Protein AF-C1DM08-F1 (afdb_monomer)

Radius of gyration: 17.7 Å; Cα contacts (8 Å, |Δi|>4): 176; chains: 1; bounding box: 44×42×45 Å

Structure (mmCIF, N/CA/C/O backbone):
data_AF-C1DM08-F1
#
_entry.id   AF-C1DM08-F1
#
loop_
_atom_site.group_PDB
_atom_site.id
_atom_site.type_symbol
_atom_site.label_atom_id
_atom_site.label_alt_id
_atom_site.label_comp_id
_atom_site.label_asym_id
_atom_site.label_entity_id
_atom_site.label_seq_id
_atom_site.pdbx_PDB_ins_code
_atom_site.Cartn_x
_atom_site.Cartn_y
_atom_site.Cartn_z
_atom_site.occupancy
_atom_site.B_iso_or_equiv
_atom_site.auth_seq_id
_atom_site.auth_comp_id
_atom_site.auth_asym_id
_atom_site.auth_atom_id
_atom_site.pdbx_PDB_model_num
ATOM 1 N N . MET A 1 1 ? 17.458 -22.987 17.745 1.00 38.12 1 MET A N 1
ATOM 2 C CA . MET A 1 1 ? 16.283 -22.560 16.958 1.00 38.12 1 MET A CA 1
ATOM 3 C C . MET A 1 1 ? 15.919 -21.163 17.412 1.00 38.12 1 MET A C 1
ATOM 5 O O . MET A 1 1 ? 15.593 -21.022 18.577 1.00 38.12 1 MET A O 1
ATOM 9 N N . LEU A 1 2 ? 16.108 -20.192 16.517 1.00 31.20 2 LEU A N 1
ATOM 10 C CA . LEU A 1 2 ? 15.674 -18.784 16.478 1.00 31.20 2 LEU A CA 1
ATOM 11 C C . LEU A 1 2 ? 16.829 -17.987 15.853 1.00 31.20 2 LEU A C 1
ATOM 13 O O . LEU A 1 2 ? 17.683 -17.451 16.547 1.00 31.20 2 LEU A O 1
ATOM 17 N N . ASP A 1 3 ? 16.873 -17.963 14.523 1.00 29.55 3 ASP A N 1
ATOM 18 C CA . ASP A 1 3 ? 17.571 -16.903 13.790 1.00 29.55 3 ASP A CA 1
ATOM 19 C C . ASP A 1 3 ? 16.473 -16.006 13.212 1.00 29.55 3 ASP A C 1
ATOM 21 O O . ASP A 1 3 ? 16.018 -16.179 12.080 1.00 29.55 3 ASP A O 1
ATOM 25 N N . GLN A 1 4 ? 15.968 -15.115 14.072 1.00 38.00 4 GLN A N 1
ATOM 26 C CA . GLN A 1 4 ? 15.123 -13.976 13.715 1.00 38.00 4 GLN A CA 1
ATOM 27 C C . GLN A 1 4 ? 15.996 -12.967 12.960 1.00 38.00 4 GLN A C 1
ATOM 29 O O . GLN A 1 4 ? 16.405 -11.918 13.458 1.00 38.00 4 GLN A O 1
ATOM 34 N N . ARG A 1 5 ? 16.335 -13.346 11.728 1.00 30.69 5 ARG A N 1
ATOM 35 C CA . ARG A 1 5 ? 16.983 -12.499 10.741 1.00 30.69 5 ARG A CA 1
ATOM 36 C C . ARG A 1 5 ? 15.931 -11.544 10.205 1.00 30.69 5 ARG A C 1
ATOM 38 O O . ARG A 1 5 ? 15.228 -11.858 9.246 1.00 30.69 5 ARG A O 1
ATOM 45 N N . TRP A 1 6 ? 15.866 -10.368 10.817 1.00 31.16 6 TRP A N 1
ATOM 46 C CA . TRP A 1 6 ? 15.319 -9.161 10.212 1.00 31.16 6 TRP A CA 1
ATOM 47 C C . TRP A 1 6 ? 15.761 -9.097 8.746 1.00 31.16 6 TRP A C 1
ATOM 49 O O . TRP A 1 6 ? 16.933 -8.851 8.438 1.00 31.16 6 TRP A O 1
ATOM 59 N N . ARG A 1 7 ? 14.839 -9.383 7.820 1.00 33.12 7 ARG A N 1
ATOM 60 C CA . ARG A 1 7 ? 15.058 -9.195 6.386 1.00 33.12 7 ARG A CA 1
ATOM 61 C C . ARG A 1 7 ? 14.917 -7.710 6.099 1.00 33.12 7 ARG A C 1
ATOM 63 O O . ARG A 1 7 ? 13.946 -7.265 5.505 1.00 33.12 7 ARG A O 1
ATOM 70 N N . VAL A 1 8 ? 15.931 -6.952 6.513 1.00 36.88 8 VAL A N 1
ATOM 71 C CA . VAL A 1 8 ? 16.258 -5.680 5.875 1.00 36.88 8 VAL A CA 1
ATOM 72 C C . VAL A 1 8 ? 16.249 -5.954 4.377 1.00 36.88 8 VAL A C 1
ATOM 74 O O . VAL A 1 8 ? 16.910 -6.900 3.927 1.00 36.88 8 VAL A O 1
ATOM 77 N N . ILE A 1 9 ? 15.447 -5.178 3.646 1.00 44.38 9 ILE A N 1
ATOM 78 C CA . ILE A 1 9 ? 15.376 -5.130 2.184 1.00 44.38 9 ILE A CA 1
ATOM 79 C C . ILE A 1 9 ? 16.767 -5.468 1.655 1.00 44.38 9 ILE A C 1
ATOM 81 O O . ILE A 1 9 ? 17.733 -4.762 1.952 1.00 44.38 9 ILE A O 1
ATOM 85 N N . ARG A 1 10 ? 16.912 -6.614 0.975 1.00 38.06 10 ARG A N 1
ATOM 86 C CA . ARG A 1 10 ? 18.216 -7.130 0.535 1.00 38.06 10 ARG A CA 1
ATOM 87 C C . ARG A 1 10 ? 18.701 -6.298 -0.655 1.00 38.06 10 ARG A C 1
ATOM 89 O O . ARG A 1 10 ? 18.769 -6.757 -1.792 1.00 38.06 10 ARG A O 1
ATOM 96 N N . ILE A 1 11 ? 19.053 -5.057 -0.361 1.00 41.34 11 ILE A N 1
ATOM 97 C CA . ILE A 1 11 ? 19.802 -4.126 -1.176 1.00 41.34 11 ILE A CA 1
ATOM 98 C C . ILE A 1 11 ? 21.190 -4.757 -1.326 1.00 41.34 11 ILE A C 1
ATOM 100 O O . ILE A 1 11 ? 22.023 -4.714 -0.423 1.00 41.34 11 ILE A O 1
ATOM 104 N N . SER A 1 12 ? 21.424 -5.471 -2.434 1.00 35.94 12 SER A N 1
ATOM 105 C CA . SER A 1 12 ? 22.748 -6.037 -2.723 1.00 35.94 12 SER A CA 1
ATOM 106 C C . SER A 1 12 ? 23.804 -4.929 -2.617 1.00 35.94 12 SER A C 1
ATOM 108 O O . SER A 1 12 ? 23.522 -3.798 -3.000 1.00 35.94 12 SER A O 1
ATOM 110 N N . LYS A 1 13 ? 25.029 -5.240 -2.177 1.00 41.50 13 LYS A N 1
ATOM 111 C CA . LYS A 1 13 ? 26.150 -4.284 -2.029 1.00 41.50 13 LYS A CA 1
ATOM 112 C C . LYS A 1 13 ? 26.477 -3.432 -3.281 1.00 41.50 13 LYS A C 1
ATOM 114 O O . LYS A 1 13 ? 27.300 -2.533 -3.189 1.00 41.50 13 LYS A O 1
ATOM 119 N N . GLY A 1 14 ? 25.839 -3.673 -4.432 1.00 42.44 14 GLY A N 1
ATOM 120 C CA . GLY A 1 14 ? 25.879 -2.802 -5.613 1.00 42.44 14 GLY A CA 1
ATOM 121 C C . GLY A 1 14 ? 24.843 -1.663 -5.655 1.00 42.44 14 GLY A C 1
ATOM 122 O O . GLY A 1 14 ? 24.880 -0.883 -6.600 1.00 42.44 14 GLY A O 1
ATOM 123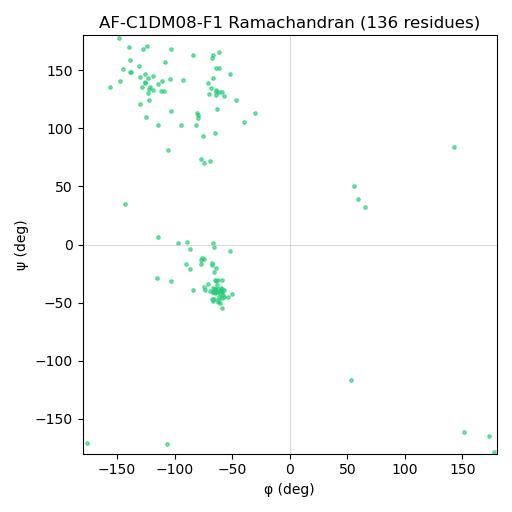 N N . LEU A 1 15 ? 23.921 -1.562 -4.691 1.00 45.81 15 LEU A N 1
ATOM 124 C CA . LEU A 1 15 ? 22.862 -0.540 -4.671 1.00 45.81 15 LEU A CA 1
ATOM 125 C C . LEU A 1 15 ? 23.246 0.761 -3.947 1.00 45.81 15 LEU A C 1
ATOM 127 O O . LEU A 1 15 ? 22.594 1.772 -4.170 1.00 45.81 15 LEU A O 1
ATOM 131 N N . LEU A 1 16 ? 24.305 0.768 -3.132 1.00 46.91 16 LEU A N 1
ATOM 132 C CA . LEU A 1 16 ? 24.767 1.970 -2.413 1.00 46.91 16 LEU A CA 1
ATOM 133 C C . LEU A 1 16 ? 25.316 3.074 -3.342 1.00 46.91 16 LEU A C 1
ATOM 135 O O . LEU A 1 16 ? 25.765 4.107 -2.867 1.00 46.91 16 LEU A O 1
ATOM 139 N N . ASN A 1 17 ? 25.298 2.859 -4.660 1.00 51.81 17 ASN A N 1
ATOM 140 C CA . ASN A 1 17 ? 25.759 3.820 -5.659 1.00 51.81 17 ASN A CA 1
ATOM 141 C C . ASN A 1 17 ? 24.880 3.789 -6.925 1.00 51.81 17 ASN A C 1
ATOM 143 O O . ASN A 1 17 ? 25.374 3.874 -8.055 1.00 51.81 17 ASN A O 1
ATOM 147 N N . MET A 1 18 ? 23.575 3.545 -6.762 1.00 60.84 18 MET A N 1
ATOM 148 C CA . MET A 1 18 ? 22.645 3.550 -7.886 1.00 60.84 18 MET A CA 1
ATOM 149 C C . MET A 1 18 ? 22.281 4.999 -8.220 1.00 60.84 18 MET A C 1
ATOM 151 O O . MET A 1 18 ? 21.671 5.693 -7.418 1.00 60.84 18 MET A O 1
ATOM 155 N N . LYS A 1 19 ? 22.704 5.469 -9.397 1.00 70.25 19 LYS A N 1
ATOM 156 C CA . LYS A 1 19 ? 22.359 6.803 -9.894 1.00 70.25 19 LYS A CA 1
ATOM 157 C C . LYS A 1 19 ? 20.842 6.881 -10.103 1.00 70.25 19 LYS A C 1
ATOM 159 O O . LYS A 1 19 ? 20.336 6.176 -10.978 1.00 70.25 19 LYS A O 1
ATOM 164 N N . THR A 1 20 ? 20.165 7.753 -9.360 1.00 79.94 20 THR A N 1
ATOM 165 C CA . THR A 1 20 ? 18.801 8.193 -9.680 1.00 79.94 20 THR A CA 1
ATOM 166 C C . THR A 1 20 ? 18.839 8.945 -11.005 1.00 79.94 20 THR A C 1
ATOM 168 O O . THR A 1 20 ? 19.726 9.774 -11.233 1.00 79.94 20 THR A O 1
ATOM 171 N N . LEU A 1 21 ? 17.942 8.593 -11.921 1.00 85.56 21 LEU A N 1
ATOM 172 C CA . LEU A 1 21 ? 17.898 9.168 -13.262 1.00 85.56 21 LEU A CA 1
ATOM 173 C C . LEU A 1 21 ? 16.749 10.165 -13.364 1.00 85.56 21 LEU A C 1
ATOM 175 O O . LEU A 1 21 ? 15.663 9.897 -12.863 1.00 85.56 21 LEU A O 1
ATOM 179 N N . SER A 1 22 ? 16.961 11.271 -14.081 1.00 87.19 22 SER A N 1
ATOM 180 C CA . SER A 1 22 ? 15.839 12.138 -14.459 1.00 87.19 22 SER A CA 1
ATOM 181 C C . SER A 1 22 ? 14.911 11.433 -15.463 1.00 87.19 22 SER A C 1
ATOM 183 O O . SER A 1 22 ? 15.364 10.520 -16.170 1.00 87.19 22 SER A O 1
ATOM 185 N N . PRO A 1 23 ? 13.648 11.871 -15.628 1.00 86.69 23 PRO A N 1
ATOM 186 C CA . PRO A 1 23 ? 12.718 11.264 -16.587 1.00 86.69 23 PRO A CA 1
ATOM 187 C C . PRO A 1 23 ? 13.285 11.189 -18.012 1.00 86.69 23 PRO A C 1
ATOM 189 O O . PRO A 1 23 ? 13.274 10.136 -18.656 1.00 86.69 23 PRO A O 1
ATOM 192 N N . ALA A 1 24 ? 13.901 12.278 -18.479 1.00 88.00 24 ALA A N 1
ATOM 193 C CA . ALA A 1 24 ? 14.562 12.322 -19.780 1.00 88.00 24 ALA A CA 1
ATOM 194 C C . ALA A 1 24 ? 15.745 11.341 -19.872 1.00 88.00 24 ALA A C 1
ATOM 196 O O . ALA A 1 24 ? 15.998 10.750 -20.925 1.00 88.00 24 ALA A O 1
ATOM 197 N N . GLU A 1 25 ? 16.486 11.131 -18.779 1.00 90.19 25 GLU A N 1
ATOM 198 C CA . GLU A 1 25 ? 17.531 10.115 -18.741 1.00 90.19 25 GLU A CA 1
ATOM 199 C C . GLU A 1 25 ? 16.957 8.699 -18.766 1.00 90.19 25 GLU A C 1
ATOM 201 O O . GLU A 1 25 ? 17.526 7.857 -19.462 1.00 90.19 25 GLU A O 1
ATOM 206 N N . MET A 1 26 ? 15.862 8.408 -18.065 1.00 89.75 26 MET A N 1
ATOM 207 C CA . MET A 1 26 ? 15.238 7.077 -18.044 1.00 89.75 26 MET A CA 1
ATOM 208 C C . MET A 1 26 ? 14.824 6.619 -19.451 1.00 89.75 26 MET A C 1
ATOM 210 O O . MET A 1 26 ? 15.081 5.469 -19.814 1.00 89.75 26 MET A O 1
ATOM 214 N N . LEU A 1 27 ? 14.322 7.536 -20.284 1.00 89.00 27 LEU A N 1
ATOM 215 C CA . LEU A 1 27 ? 13.842 7.254 -21.645 1.00 89.00 27 LEU A CA 1
ATOM 216 C C . LEU A 1 27 ? 14.948 7.013 -22.688 1.00 89.00 27 LEU A C 1
ATOM 218 O O . LEU A 1 27 ? 14.666 6.523 -23.783 1.00 89.00 27 LEU A O 1
ATOM 222 N N . LYS A 1 28 ? 16.219 7.319 -22.382 1.00 92.69 28 LYS A N 1
ATOM 223 C CA . LYS A 1 28 ? 17.316 7.133 -23.351 1.00 92.69 28 LYS A CA 1
ATOM 224 C C . LYS A 1 28 ? 17.424 5.660 -23.794 1.00 92.69 28 LYS A C 1
ATOM 226 O O . LYS A 1 28 ? 17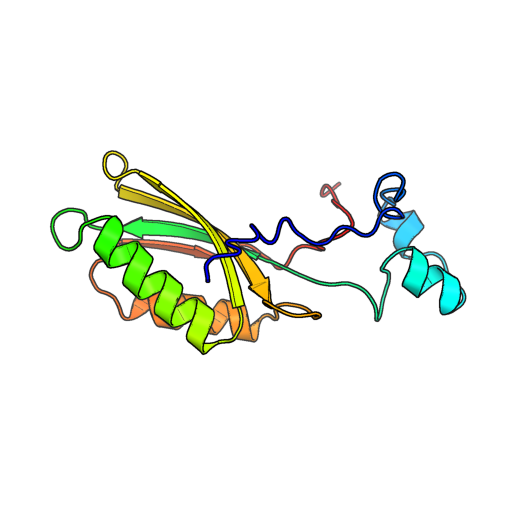.515 4.778 -22.927 1.00 92.69 28 LYS A O 1
ATOM 231 N N . PRO A 1 29 ? 17.513 5.372 -25.111 1.00 93.50 29 PRO A N 1
ATOM 232 C CA . PRO A 1 29 ? 17.682 4.012 -25.615 1.00 93.50 29 PRO A CA 1
ATOM 233 C C . PRO A 1 29 ? 18.935 3.347 -25.042 1.00 93.50 29 PRO A C 1
ATOM 235 O O . PRO A 1 29 ? 20.042 3.884 -25.102 1.00 93.50 29 PRO A O 1
ATOM 238 N N . ARG A 1 30 ? 18.774 2.150 -24.473 1.00 94.44 30 ARG A N 1
ATOM 239 C CA . ARG A 1 30 ? 19.861 1.391 -23.838 1.00 94.44 30 ARG A CA 1
ATOM 240 C C . ARG A 1 30 ? 19.777 -0.083 -24.187 1.00 94.44 30 ARG A C 1
ATOM 242 O O . ARG A 1 30 ? 18.691 -0.648 -24.293 1.00 94.44 30 ARG A O 1
ATOM 249 N N . LYS A 1 31 ? 20.940 -0.739 -24.262 1.00 96.38 31 LYS A N 1
ATOM 250 C CA . LYS A 1 31 ? 21.032 -2.205 -24.347 1.00 96.38 31 LYS A CA 1
ATOM 251 C C 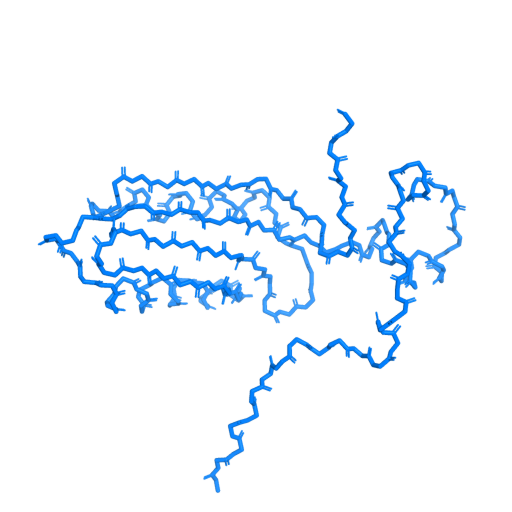. LYS A 1 31 ? 20.432 -2.855 -23.094 1.00 96.38 31 LYS A C 1
ATOM 253 O O . LYS A 1 31 ? 20.537 -2.309 -21.994 1.00 96.38 31 LYS A O 1
ATOM 258 N N . ARG A 1 32 ? 19.913 -4.078 -23.237 1.00 94.56 32 ARG A N 1
ATOM 259 C CA . ARG A 1 32 ? 19.258 -4.849 -22.161 1.00 94.56 32 ARG A CA 1
ATOM 260 C C . ARG A 1 32 ? 20.071 -4.927 -20.863 1.00 94.56 32 ARG A C 1
ATOM 262 O O . ARG A 1 32 ? 19.524 -4.725 -19.785 1.00 94.56 32 ARG A O 1
ATOM 269 N N . ARG A 1 33 ? 21.392 -5.156 -20.949 1.00 93.31 33 ARG A N 1
ATOM 270 C CA . ARG A 1 33 ? 22.279 -5.210 -19.767 1.00 93.31 33 ARG A CA 1
ATOM 271 C C . ARG A 1 33 ? 22.257 -3.908 -18.958 1.00 93.31 33 ARG A C 1
ATOM 273 O O . ARG A 1 33 ? 22.252 -3.969 -17.733 1.00 93.31 33 ARG A O 1
ATOM 280 N N . LEU A 1 34 ? 22.248 -2.753 -19.626 1.00 92.31 34 LEU A N 1
ATOM 281 C CA . LEU A 1 34 ? 22.192 -1.453 -18.954 1.00 92.31 34 LEU A CA 1
ATOM 282 C C . LEU A 1 34 ? 20.802 -1.165 -18.390 1.00 92.31 34 LEU A C 1
ATOM 284 O O . LEU A 1 34 ? 20.728 -0.678 -17.269 1.00 92.31 34 LEU A O 1
ATOM 288 N N . ARG A 1 35 ? 19.722 -1.526 -19.100 1.00 93.88 35 ARG A N 1
ATOM 289 C CA . ARG A 1 35 ? 18.355 -1.416 -18.556 1.00 93.88 35 ARG A CA 1
ATOM 290 C C . ARG A 1 35 ? 18.194 -2.218 -17.268 1.00 93.88 35 ARG A C 1
ATOM 292 O O . ARG A 1 35 ? 17.714 -1.681 -16.283 1.00 93.88 35 ARG A O 1
ATOM 299 N N . LYS A 1 36 ? 18.718 -3.449 -17.228 1.00 91.50 36 LYS A N 1
ATOM 300 C CA . LYS A 1 36 ? 18.745 -4.269 -16.007 1.00 91.50 36 LYS A CA 1
ATOM 301 C C . LYS A 1 36 ? 19.551 -3.625 -14.882 1.00 91.50 36 LYS A C 1
ATOM 303 O O . LYS A 1 36 ? 19.110 -3.625 -13.740 1.00 91.50 36 LYS A O 1
ATOM 308 N N . LYS A 1 37 ? 20.740 -3.096 -15.198 1.00 89.81 37 LYS A N 1
ATOM 309 C CA . LYS A 1 37 ? 21.617 -2.444 -14.212 1.00 89.81 37 LYS A CA 1
ATOM 310 C C . LYS A 1 37 ? 20.958 -1.205 -13.593 1.00 89.81 37 LYS A C 1
ATOM 312 O O . LYS A 1 37 ? 21.153 -0.966 -12.412 1.00 89.81 37 LYS A O 1
ATOM 317 N N . LEU A 1 38 ? 20.219 -0.440 -14.396 1.00 90.94 38 LEU A N 1
ATOM 318 C CA . LEU A 1 38 ? 19.578 0.820 -14.006 1.00 90.94 38 LEU A CA 1
ATOM 319 C C . LEU A 1 38 ? 18.098 0.665 -13.620 1.00 90.94 38 LEU A C 1
ATOM 321 O O . LEU A 1 38 ? 17.460 1.668 -13.331 1.00 90.94 38 LEU A O 1
ATOM 325 N N . ARG A 1 39 ? 17.555 -0.561 -13.645 1.00 92.12 39 ARG A N 1
ATOM 326 C CA . ARG A 1 39 ? 16.149 -0.868 -13.331 1.00 92.12 39 ARG A CA 1
ATOM 327 C C . ARG A 1 39 ? 15.138 -0.092 -14.182 1.00 92.12 39 ARG A C 1
ATOM 329 O O . ARG A 1 39 ? 14.216 0.522 -13.679 1.00 92.12 39 ARG A O 1
ATOM 336 N N . LEU A 1 40 ? 15.338 -0.127 -15.498 1.00 91.44 40 LEU A N 1
ATOM 337 C CA . LEU A 1 40 ? 14.494 0.561 -16.481 1.00 91.44 40 LEU A CA 1
ATOM 338 C C . LEU A 1 40 ? 13.641 -0.423 -17.283 1.00 91.44 40 LEU A C 1
ATOM 340 O O . LEU A 1 40 ? 14.057 -1.568 -17.486 1.00 91.44 40 LEU A O 1
ATOM 344 N N . SER A 1 41 ? 12.527 0.066 -17.837 1.00 88.62 41 SER A N 1
ATOM 345 C CA . SER A 1 41 ? 11.637 -0.681 -18.733 1.00 88.62 41 SER A CA 1
ATOM 346 C C . SER A 1 41 ? 11.194 -2.008 -18.106 1.00 88.62 41 SER A C 1
ATOM 348 O O . SER A 1 41 ? 10.584 -1.997 -17.045 1.00 88.62 41 SER A O 1
ATOM 350 N N . GLU A 1 42 ? 11.549 -3.158 -18.688 1.00 90.00 42 GLU A N 1
ATOM 351 C CA . GLU A 1 42 ? 11.124 -4.481 -18.212 1.00 90.00 42 GLU A CA 1
ATOM 352 C C . GLU A 1 42 ? 11.665 -4.879 -16.820 1.00 90.00 42 GLU A C 1
ATOM 354 O O . GLU A 1 42 ? 11.386 -5.973 -16.334 1.00 90.00 42 GLU A O 1
ATOM 359 N N . PHE A 1 43 ? 12.486 -4.027 -16.201 1.00 91.31 43 PHE A N 1
ATOM 360 C CA . PHE A 1 43 ? 13.069 -4.234 -14.874 1.00 91.31 43 PHE A CA 1
ATOM 361 C C . PHE A 1 43 ? 12.587 -3.223 -13.825 1.00 91.31 43 PHE A C 1
ATOM 363 O O . PHE A 1 43 ? 13.157 -3.209 -12.730 1.00 91.31 43 PHE A O 1
ATOM 370 N N . GLN A 1 44 ? 11.614 -2.374 -14.169 1.00 90.62 44 GLN A N 1
ATOM 371 C CA . GLN A 1 44 ? 10.951 -1.495 -13.208 1.00 90.62 44 GLN A CA 1
ATOM 372 C C . GLN A 1 44 ? 10.066 -2.324 -12.282 1.00 90.62 44 GLN A C 1
ATOM 374 O O . GLN A 1 44 ? 9.412 -3.272 -12.715 1.00 90.62 44 GLN A O 1
ATOM 379 N N . GLU A 1 45 ? 10.088 -1.959 -11.006 1.00 93.19 45 GLU A N 1
ATOM 380 C CA . GLU A 1 45 ? 9.261 -2.546 -9.957 1.00 93.19 45 GLU A CA 1
ATOM 381 C C . GLU A 1 45 ? 8.439 -1.398 -9.365 1.00 93.19 45 GLU A C 1
ATOM 383 O O . GLU A 1 45 ? 8.979 -0.305 -9.182 1.00 93.19 45 GLU A O 1
ATOM 388 N N . PHE A 1 46 ? 7.144 -1.620 -9.140 1.00 95.00 46 PHE A N 1
ATOM 389 C CA . PHE A 1 46 ? 6.225 -0.587 -8.660 1.00 95.00 46 PHE A CA 1
ATOM 390 C C . PHE A 1 46 ? 5.621 -0.952 -7.307 1.00 95.00 46 PHE A C 1
ATOM 392 O O . PHE A 1 46 ? 5.318 -2.119 -7.050 1.00 95.00 46 PHE A O 1
ATOM 399 N N . TYR A 1 47 ? 5.408 0.068 -6.482 1.00 96.38 47 TYR A N 1
ATOM 400 C CA . TYR A 1 47 ? 4.708 0.014 -5.201 1.00 96.38 47 TYR A CA 1
ATOM 401 C C . TYR A 1 47 ? 3.608 1.081 -5.175 1.00 96.38 47 TYR A C 1
ATOM 403 O O . TYR A 1 47 ? 3.582 1.969 -6.029 1.00 96.38 47 TYR A O 1
ATOM 411 N N . PHE A 1 48 ? 2.712 1.045 -4.194 1.00 97.50 48 PHE A N 1
ATOM 412 C CA . PHE A 1 48 ? 1.829 2.182 -3.923 1.00 97.50 48 PHE A CA 1
ATOM 413 C C . PHE A 1 48 ? 1.676 2.422 -2.426 1.00 97.50 48 PHE A C 1
ATOM 415 O O . PHE A 1 48 ? 1.941 1.545 -1.604 1.00 97.50 48 PHE A O 1
ATOM 422 N N . ARG A 1 49 ? 1.280 3.648 -2.075 1.00 97.44 49 ARG A N 1
ATOM 423 C CA . ARG A 1 49 ? 0.991 4.041 -0.694 1.00 97.44 49 ARG A CA 1
ATOM 424 C C . ARG A 1 49 ? -0.488 3.844 -0.396 1.00 97.44 49 ARG A C 1
ATOM 426 O O . ARG A 1 49 ? -1.325 4.170 -1.235 1.00 97.44 49 ARG A O 1
ATOM 433 N N . VAL A 1 50 ? -0.787 3.385 0.810 1.00 98.06 50 VAL A N 1
ATOM 434 C CA . VAL A 1 50 ? -2.134 3.356 1.376 1.00 98.06 50 VAL A CA 1
ATOM 435 C C . VAL A 1 50 ? -2.138 4.223 2.624 1.00 98.06 50 VAL A C 1
ATOM 437 O O . VAL A 1 50 ? -1.238 4.123 3.457 1.00 98.06 50 VAL A O 1
ATOM 440 N N . THR A 1 51 ? -3.145 5.080 2.737 1.00 97.69 51 THR A N 1
ATOM 441 C CA . THR A 1 51 ? -3.475 5.799 3.969 1.00 97.69 51 THR A CA 1
ATOM 442 C C . THR A 1 51 ? -4.908 5.455 4.323 1.00 97.69 51 THR A C 1
ATOM 444 O O . THR A 1 51 ? -5.770 5.507 3.451 1.00 97.69 51 THR A O 1
ATOM 447 N N . LEU A 1 52 ? -5.193 5.132 5.577 1.00 96.75 52 LEU A N 1
ATOM 448 C CA . LEU A 1 52 ? -6.556 4.876 6.024 1.00 96.75 52 LEU A CA 1
ATOM 449 C C . LEU A 1 52 ? -6.826 5.520 7.381 1.00 96.75 52 LEU A C 1
ATOM 451 O O . LEU A 1 52 ? -5.936 5.645 8.220 1.00 96.75 52 LEU A O 1
ATOM 455 N N . GLN A 1 53 ? -8.071 5.922 7.587 1.00 97.81 53 GLN A N 1
ATOM 456 C CA . GLN A 1 53 ? -8.623 6.355 8.863 1.00 97.81 53 GLN A CA 1
ATOM 457 C C . GLN A 1 53 ? -9.683 5.349 9.293 1.00 97.81 53 GLN A C 1
ATOM 459 O O . GLN A 1 53 ? -10.478 4.897 8.464 1.00 97.81 53 GLN A O 1
ATOM 464 N N . TYR A 1 54 ? -9.696 5.008 10.578 1.00 97.81 54 TYR A N 1
ATOM 465 C CA . TYR A 1 54 ? -10.582 3.989 11.124 1.00 97.81 54 TYR A CA 1
ATOM 466 C C . TYR A 1 54 ? -11.327 4.463 12.372 1.00 97.81 54 TYR A C 1
ATOM 468 O O . TYR A 1 54 ? -10.885 5.345 13.111 1.00 97.81 54 TYR A O 1
ATOM 476 N N . GLU A 1 55 ? -12.489 3.858 12.592 1.00 97.44 55 GLU A N 1
ATOM 477 C CA . GLU A 1 55 ? -13.356 4.130 13.726 1.00 97.44 55 GLU A CA 1
ATOM 478 C C . GLU A 1 55 ? -12.866 3.377 14.965 1.00 97.44 55 GLU A C 1
ATOM 480 O O . GLU A 1 55 ? -13.094 2.178 15.134 1.00 97.44 55 GLU A O 1
ATOM 485 N N . ARG A 1 56 ? -12.208 4.111 15.862 1.00 96.38 56 ARG A N 1
ATOM 486 C CA . ARG A 1 56 ? -11.583 3.572 17.080 1.00 96.38 56 ARG A CA 1
ATOM 487 C C . ARG A 1 56 ? -12.580 2.979 18.072 1.00 96.38 56 ARG A C 1
ATOM 489 O O . ARG A 1 56 ? -12.188 2.216 18.945 1.00 96.38 56 ARG A O 1
ATOM 496 N N . THR A 1 57 ? -13.858 3.348 17.977 1.00 96.62 57 THR A N 1
ATOM 497 C CA . THR A 1 57 ? -14.910 2.743 18.808 1.00 96.62 57 THR A CA 1
ATOM 498 C C . THR A 1 57 ? -15.333 1.353 18.324 1.00 96.62 57 THR A C 1
ATOM 500 O O . THR A 1 57 ? -15.952 0.620 19.092 1.00 96.62 57 THR A O 1
ATOM 503 N N . GLN A 1 58 ? -15.000 0.973 17.083 1.00 97.25 58 GLN A N 1
ATOM 504 C CA . GLN A 1 58 ? -15.347 -0.328 16.500 1.00 97.25 58 GLN A CA 1
ATOM 505 C C . GLN A 1 58 ? -14.175 -1.313 16.463 1.00 97.25 58 GLN A C 1
ATOM 507 O O . GLN A 1 58 ? -14.407 -2.518 16.543 1.00 97.25 58 GLN A O 1
ATOM 512 N N . ILE A 1 59 ? -12.941 -0.823 16.318 1.00 98.00 59 ILE A N 1
ATOM 513 C CA . ILE A 1 59 ? -11.739 -1.660 16.240 1.00 98.00 59 ILE A CA 1
ATOM 514 C C . ILE A 1 59 ? -10.540 -0.944 16.871 1.00 98.00 59 ILE A C 1
ATOM 516 O O . ILE A 1 59 ? -10.373 0.268 16.711 1.00 98.00 59 ILE A O 1
ATOM 520 N N . ASP A 1 60 ? -9.705 -1.688 17.593 1.00 97.50 60 ASP A N 1
ATOM 521 C CA . ASP A 1 60 ? -8.409 -1.205 18.067 1.00 97.50 60 ASP A CA 1
ATOM 522 C C . ASP A 1 60 ? -7.321 -1.362 16.989 1.00 97.50 60 ASP A C 1
ATOM 524 O O . ASP A 1 60 ? -7.488 -2.083 16.003 1.00 97.50 60 ASP A O 1
ATOM 528 N N . LEU A 1 61 ? -6.200 -0.660 17.165 1.00 96.88 61 LEU A N 1
ATOM 529 C CA . LEU A 1 61 ? -5.134 -0.641 16.165 1.00 96.88 61 LEU A CA 1
ATOM 530 C C . LEU A 1 61 ? -4.511 -2.024 15.935 1.00 96.88 61 LEU A C 1
ATOM 532 O O . LEU A 1 61 ? -4.231 -2.359 14.787 1.00 96.88 61 LEU A O 1
ATOM 536 N N . ASP A 1 62 ? -4.282 -2.799 16.994 1.00 97.38 62 ASP A N 1
ATOM 537 C CA . ASP A 1 62 ? -3.568 -4.073 16.892 1.00 97.38 62 ASP A CA 1
ATOM 538 C C . ASP A 1 62 ? -4.421 -5.078 16.109 1.00 97.38 62 ASP A C 1
ATOM 540 O O . ASP A 1 62 ? -3.956 -5.641 15.120 1.00 97.38 62 ASP A O 1
ATOM 544 N N . THR A 1 63 ? -5.712 -5.188 16.444 1.00 98.12 63 THR A N 1
ATOM 545 C CA . THR A 1 63 ? -6.659 -6.037 15.702 1.00 98.12 63 THR A CA 1
ATOM 546 C C . THR A 1 63 ? -6.793 -5.608 14.236 1.00 98.12 63 THR A C 1
ATOM 548 O O . THR A 1 63 ? -6.870 -6.452 13.340 1.00 98.12 63 THR A O 1
ATOM 551 N N . LEU A 1 64 ? -6.825 -4.299 13.958 1.00 97.81 64 LEU A N 1
ATOM 552 C CA . LEU A 1 64 ? -6.863 -3.791 12.584 1.00 97.81 64 LEU A CA 1
ATOM 553 C C . LEU A 1 64 ? -5.611 -4.200 11.807 1.00 97.81 64 LEU A C 1
ATOM 555 O O . LEU 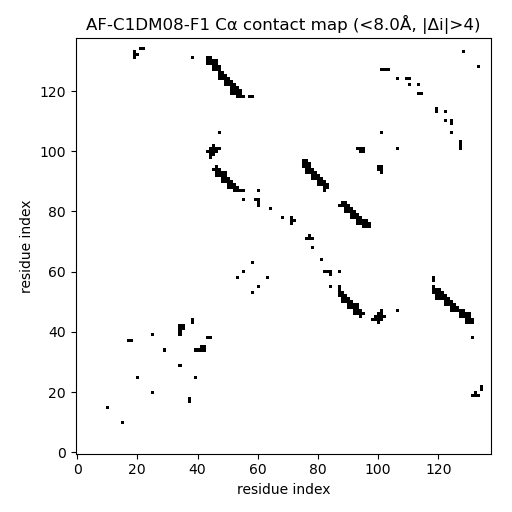A 1 64 ? -5.727 -4.659 10.669 1.00 97.81 64 LEU A O 1
ATOM 559 N N . LEU A 1 65 ? -4.429 -4.010 12.399 1.00 97.75 65 LEU A N 1
ATOM 560 C CA . LEU A 1 65 ? 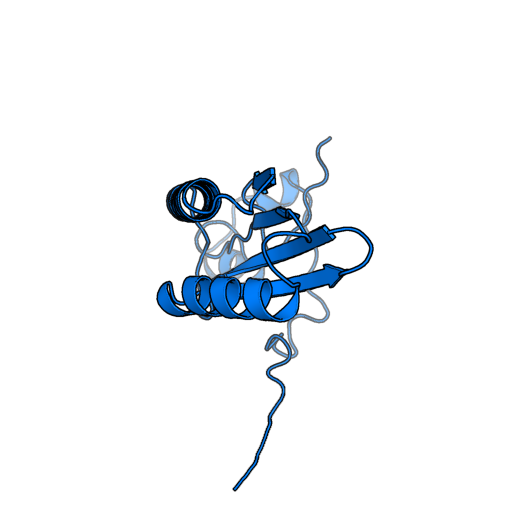-3.161 -4.344 11.760 1.00 97.75 65 LEU A CA 1
ATOM 561 C C . LEU A 1 65 ? -3.041 -5.849 11.520 1.00 97.75 65 LEU A C 1
ATOM 563 O O . LEU A 1 65 ? -2.596 -6.221 10.440 1.00 97.75 65 LEU A O 1
ATOM 567 N N . ASP A 1 66 ? -3.498 -6.699 12.437 1.00 98.25 66 ASP A N 1
ATOM 568 C CA . ASP A 1 66 ? -3.516 -8.152 12.232 1.00 98.25 66 ASP A CA 1
ATOM 569 C C . ASP A 1 66 ? -4.382 -8.536 11.018 1.00 98.25 66 ASP A C 1
ATOM 571 O O . ASP A 1 66 ? -3.900 -9.197 10.097 1.00 98.25 66 ASP A O 1
ATOM 575 N N . LEU A 1 67 ? -5.624 -8.034 10.939 1.00 98.19 67 LEU A N 1
ATOM 576 C CA . LEU A 1 67 ? -6.510 -8.277 9.787 1.00 98.19 67 LEU A CA 1
ATOM 577 C C . LEU A 1 67 ? -5.913 -7.763 8.472 1.00 98.19 67 LEU A C 1
ATOM 579 O O . LEU A 1 67 ? -6.053 -8.388 7.417 1.00 98.19 67 LEU A O 1
ATOM 583 N N . TRP A 1 68 ? -5.270 -6.598 8.530 1.00 98.00 68 TRP A N 1
ATOM 584 C CA . TRP A 1 68 ? -4.612 -5.991 7.384 1.00 98.00 68 TRP A CA 1
ATOM 585 C C . TRP A 1 68 ? -3.422 -6.826 6.906 1.00 98.00 68 TRP A C 1
ATOM 587 O O . TRP A 1 68 ? -3.301 -7.086 5.709 1.00 98.00 68 TRP A O 1
ATOM 597 N N . ILE A 1 69 ? -2.559 -7.270 7.820 1.00 97.94 69 ILE A N 1
ATOM 598 C CA . ILE A 1 69 ? -1.395 -8.095 7.491 1.00 97.94 69 ILE A CA 1
ATOM 599 C C . ILE A 1 69 ? -1.830 -9.457 6.945 1.00 97.94 69 ILE A C 1
ATOM 601 O O . ILE A 1 69 ? -1.289 -9.872 5.922 1.00 97.94 69 ILE A O 1
ATOM 605 N N . ASP A 1 70 ? -2.853 -10.093 7.518 1.00 98.50 70 ASP A N 1
ATOM 606 C CA . ASP A 1 70 ? -3.409 -11.350 6.999 1.00 98.50 70 ASP A CA 1
ATOM 607 C C . ASP A 1 70 ? -3.868 -11.212 5.539 1.00 98.50 70 ASP A C 1
ATOM 609 O O . ASP A 1 70 ? -3.563 -12.055 4.688 1.00 98.50 70 ASP A O 1
ATOM 613 N N . PHE A 1 71 ? -4.570 -10.120 5.217 1.00 98.38 71 PHE A N 1
ATOM 614 C CA . PHE A 1 71 ? -4.973 -9.812 3.847 1.00 98.38 71 PHE A CA 1
ATOM 615 C C . PHE A 1 71 ? -3.759 -9.613 2.929 1.00 98.38 71 PHE A C 1
ATOM 617 O O . PHE A 1 71 ? -3.668 -10.233 1.869 1.00 98.38 71 PHE A O 1
ATOM 624 N N . VAL A 1 72 ? -2.797 -8.790 3.345 1.00 97.88 72 VAL A N 1
ATOM 625 C CA . VAL A 1 72 ? -1.575 -8.500 2.580 1.00 97.88 72 VAL A CA 1
ATOM 626 C C . VAL A 1 72 ? -0.779 -9.779 2.290 1.00 97.88 72 VAL A C 1
ATOM 628 O O . VAL A 1 72 ? -0.371 -10.019 1.149 1.00 97.88 72 VAL A O 1
ATOM 631 N N . GLU A 1 73 ? -0.587 -10.638 3.288 1.00 97.06 73 GLU A N 1
ATOM 632 C CA . GLU A 1 73 ? 0.172 -11.879 3.141 1.00 97.06 73 GLU A CA 1
ATOM 633 C C . GLU A 1 73 ? -0.566 -12.923 2.293 1.00 97.06 73 GLU A C 1
ATOM 635 O O . GLU A 1 73 ? 0.072 -13.618 1.493 1.00 97.06 73 GLU A O 1
ATOM 640 N N . ALA A 1 74 ? -1.902 -12.988 2.364 1.00 98.12 74 ALA A N 1
ATOM 641 C CA . ALA A 1 74 ? -2.708 -13.860 1.506 1.00 98.12 74 ALA A CA 1
ATOM 642 C C . ALA A 1 74 ? -2.506 -13.563 0.007 1.00 98.12 74 ALA A C 1
ATOM 644 O O . ALA A 1 74 ? -2.553 -14.475 -0.826 1.00 98.12 74 ALA A O 1
ATOM 645 N N . HIS A 1 75 ? -2.206 -12.308 -0.337 1.00 97.75 75 HIS A N 1
ATOM 646 C CA . HIS A 1 75 ? -1.889 -11.877 -1.698 1.00 97.75 75 HIS A CA 1
ATOM 647 C C . HIS A 1 75 ? -0.393 -11.958 -2.058 1.00 97.75 75 HIS A C 1
ATOM 649 O O . HIS A 1 75 ? -0.016 -11.643 -3.189 1.00 97.75 75 HIS A O 1
ATOM 655 N N . LYS A 1 76 ? 0.466 -12.450 -1.150 1.00 97.31 76 LYS A N 1
ATOM 656 C CA . LYS A 1 76 ? 1.938 -12.469 -1.295 1.00 97.31 76 LYS A CA 1
ATOM 657 C C . LYS A 1 76 ? 2.523 -11.068 -1.478 1.00 97.31 76 LYS A C 1
ATOM 659 O O . LYS A 1 76 ? 3.435 -10.846 -2.288 1.00 97.31 76 LYS A O 1
ATOM 664 N N . TRP A 1 77 ? 1.958 -10.116 -0.749 1.00 97.88 77 TRP A N 1
ATOM 665 C CA . TRP A 1 77 ? 2.434 -8.747 -0.676 1.00 97.88 77 TRP A CA 1
ATOM 666 C C . TRP A 1 77 ? 3.175 -8.510 0.638 1.00 97.88 77 TRP A C 1
ATOM 668 O O . TRP A 1 77 ? 3.175 -9.324 1.558 1.00 97.88 77 TRP A O 1
ATOM 678 N N . SER A 1 78 ? 3.863 -7.384 0.716 1.00 96.75 78 SER A N 1
ATOM 679 C CA . SER A 1 78 ? 4.528 -6.908 1.916 1.00 96.75 78 SER A CA 1
ATOM 680 C C . SER A 1 78 ? 4.099 -5.482 2.191 1.00 96.75 78 SER A C 1
ATOM 682 O O . SER A 1 78 ? 4.061 -4.642 1.291 1.00 96.75 78 SER A O 1
ATOM 684 N N . PHE A 1 79 ? 3.797 -5.225 3.458 1.00 97.25 79 PHE A N 1
ATOM 685 C CA . PHE A 1 79 ? 3.428 -3.917 3.962 1.00 97.25 79 PHE A CA 1
ATOM 686 C C . PHE A 1 79 ? 4.552 -3.362 4.835 1.00 97.25 79 PHE A C 1
ATOM 688 O O . PHE A 1 79 ? 5.078 -4.052 5.707 1.00 97.25 79 PHE A O 1
ATOM 695 N N . ALA A 1 80 ? 4.918 -2.108 4.595 1.00 95.88 80 ALA A N 1
ATOM 696 C CA . ALA A 1 80 ? 5.827 -1.354 5.445 1.00 95.88 80 ALA A CA 1
ATOM 697 C C . ALA A 1 80 ? 5.133 -0.061 5.865 1.00 95.88 80 ALA A C 1
ATOM 699 O O . ALA A 1 80 ? 4.919 0.831 5.044 1.00 95.88 80 ALA A O 1
ATOM 700 N N . GLY A 1 81 ? 4.766 0.028 7.137 1.00 95.56 81 GLY A N 1
ATOM 701 C CA . GLY A 1 81 ? 3.990 1.138 7.664 1.00 95.56 81 GLY A CA 1
ATOM 702 C C . GLY A 1 81 ? 3.569 0.898 9.102 1.00 95.56 81 GLY A C 1
ATOM 703 O O . GLY A 1 81 ? 4.099 0.014 9.776 1.00 95.56 81 GLY A O 1
ATOM 704 N N . GLY A 1 82 ? 2.611 1.689 9.558 1.00 93.81 82 GLY A N 1
ATOM 705 C CA . GLY A 1 82 ? 2.059 1.586 10.897 1.00 93.81 82 GLY A CA 1
ATOM 706 C C . GLY A 1 82 ? 0.916 2.564 11.099 1.00 93.81 82 GLY A C 1
ATOM 707 O O . GLY A 1 82 ? 0.444 3.201 10.160 1.00 93.81 82 GLY A O 1
ATOM 708 N N . GLY A 1 83 ? 0.468 2.682 12.340 1.00 94.50 83 GLY A N 1
ATOM 709 C CA . GLY A 1 83 ? -0.581 3.617 12.705 1.00 94.50 83 GLY A CA 1
ATOM 710 C C . GLY A 1 83 ? -0.418 4.133 14.121 1.00 94.50 83 GLY A C 1
ATOM 711 O O . GLY A 1 83 ? 0.493 3.733 14.846 1.00 94.50 83 GLY A O 1
ATOM 712 N N . SER A 1 84 ? -1.313 5.038 14.504 1.00 93.50 84 SER A N 1
ATOM 713 C CA . SER A 1 84 ? -1.419 5.530 15.876 1.00 93.50 84 SER A CA 1
ATOM 714 C C . SER A 1 84 ? -2.835 5.302 16.413 1.00 93.50 84 SER A C 1
ATOM 716 O O . SER A 1 84 ? -3.806 5.700 15.755 1.00 93.50 84 SER A O 1
ATOM 718 N N . PRO A 1 85 ? -2.984 4.709 17.616 1.00 93.06 85 PRO A N 1
ATOM 719 C CA . PRO A 1 85 ? -4.287 4.583 18.268 1.00 93.06 85 PRO A CA 1
ATOM 720 C C . PRO A 1 85 ? -4.921 5.947 18.581 1.00 93.06 85 PRO A C 1
ATOM 722 O O . PRO A 1 85 ? -6.140 6.102 18.567 1.00 93.06 85 PRO A O 1
ATOM 725 N N . GLU A 1 86 ? -4.103 6.972 18.841 1.00 93.56 86 GLU A N 1
ATOM 726 C CA . GLU A 1 86 ? -4.584 8.307 19.210 1.00 93.56 86 GLU A CA 1
ATOM 727 C C . GLU A 1 86 ? -5.168 9.071 18.021 1.00 93.56 86 GLU A C 1
ATOM 729 O O . GLU A 1 86 ? -6.157 9.790 18.176 1.00 93.56 86 GLU A O 1
ATOM 734 N N . SER A 1 87 ? -4.582 8.912 16.833 1.00 94.50 87 SER A N 1
ATOM 735 C CA . SER A 1 87 ? -5.073 9.572 15.621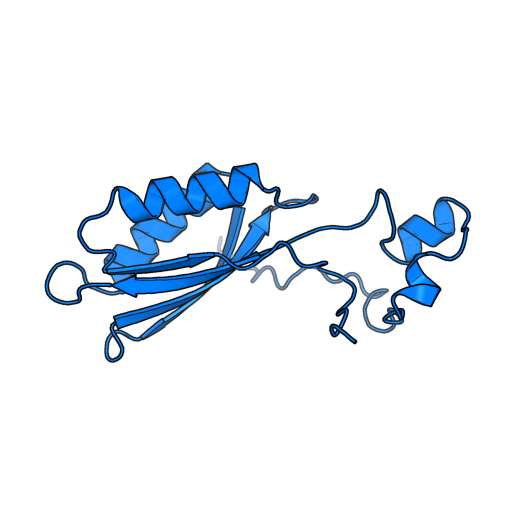 1.00 94.50 87 SER A CA 1
ATOM 736 C C . SER A 1 87 ? -6.160 8.773 14.904 1.00 94.50 87 SER A C 1
ATOM 738 O O . SER A 1 87 ? -6.920 9.361 14.138 1.00 94.50 87 SER A O 1
ATOM 740 N N . GLY A 1 88 ? -6.248 7.457 15.136 1.00 96.31 88 GLY A N 1
ATOM 741 C CA . GLY A 1 88 ? -7.153 6.588 14.380 1.00 96.31 88 GLY A CA 1
ATOM 742 C C . GLY A 1 88 ? -6.764 6.499 12.904 1.00 96.31 88 GLY A C 1
ATOM 743 O O . GLY A 1 88 ? -7.631 6.413 12.038 1.00 96.31 88 GLY A O 1
ATOM 744 N N . ALA A 1 89 ? -5.466 6.588 12.604 1.00 96.31 89 ALA A N 1
ATOM 745 C CA . ALA A 1 89 ? -4.950 6.553 11.244 1.00 96.31 89 ALA A CA 1
ATOM 746 C C . ALA A 1 89 ? -3.808 5.547 11.105 1.00 96.31 89 ALA A C 1
ATOM 748 O O . ALA A 1 89 ? -2.982 5.412 12.012 1.00 96.31 89 ALA A O 1
ATOM 749 N N . CYS A 1 90 ? -3.757 4.895 9.944 1.00 96.50 90 CYS A N 1
ATOM 750 C CA . CYS A 1 90 ? -2.644 4.060 9.511 1.00 96.50 90 CYS A CA 1
ATOM 751 C C . CYS A 1 90 ? -2.155 4.517 8.140 1.00 96.50 90 CYS A C 1
ATOM 753 O O . CYS A 1 90 ? -2.943 4.935 7.288 1.00 96.50 90 CYS A O 1
ATOM 755 N N . ASP A 1 91 ? -0.858 4.396 7.907 1.00 96.94 91 ASP A N 1
ATOM 756 C CA . ASP A 1 91 ? -0.259 4.651 6.612 1.00 96.94 91 ASP A CA 1
ATOM 757 C C . ASP A 1 91 ? 0.912 3.710 6.343 1.00 96.94 91 ASP A C 1
ATOM 759 O O . ASP A 1 91 ? 1.593 3.232 7.252 1.00 96.94 91 ASP A O 1
ATOM 763 N N . GLY A 1 92 ? 1.139 3.422 5.068 1.00 96.62 92 GLY A N 1
ATOM 764 C CA . GLY A 1 92 ? 2.263 2.597 4.668 1.00 96.62 92 GLY A CA 1
ATOM 765 C C . GLY A 1 92 ? 2.325 2.328 3.180 1.00 96.62 92 GLY A C 1
ATOM 766 O O . GLY A 1 92 ? 1.521 2.820 2.388 1.00 96.62 92 GLY A O 1
ATOM 767 N N . LEU A 1 93 ? 3.327 1.550 2.802 1.00 97.50 93 LEU A N 1
ATOM 768 C CA . LEU A 1 93 ? 3.621 1.171 1.429 1.00 97.50 93 LEU A CA 1
ATOM 769 C C . LEU A 1 93 ? 3.334 -0.313 1.224 1.00 97.50 93 LEU A C 1
ATOM 771 O O . LEU A 1 93 ? 3.669 -1.127 2.084 1.00 97.50 93 LEU A O 1
ATOM 775 N N . LEU A 1 94 ? 2.770 -0.648 0.066 1.00 97.62 94 LEU A N 1
ATOM 776 C CA . LEU A 1 94 ? 2.573 -2.019 -0.393 1.00 97.62 94 LEU A CA 1
ATOM 777 C C . LEU A 1 94 ? 3.454 -2.323 -1.599 1.00 97.62 94 LEU A C 1
ATOM 779 O O . LEU A 1 94 ? 3.465 -1.574 -2.580 1.00 97.62 94 LEU A O 1
ATOM 783 N N . CYS A 1 95 ? 4.140 -3.457 -1.541 1.00 95.81 95 CYS A N 1
ATOM 784 C CA . CYS A 1 95 ? 4.873 -4.051 -2.655 1.00 95.81 95 CYS A CA 1
ATOM 785 C C . CYS A 1 95 ? 4.685 -5.575 -2.670 1.00 95.81 95 CYS A C 1
ATOM 787 O O . CYS A 1 95 ? 4.160 -6.148 -1.719 1.00 95.81 95 CYS A O 1
ATOM 789 N N . LEU A 1 96 ? 5.119 -6.255 -3.733 1.00 94.44 96 LEU A N 1
ATOM 790 C CA . LEU A 1 96 ? 5.173 -7.719 -3.724 1.00 94.44 96 LEU A CA 1
ATOM 791 C C . LEU A 1 96 ? 6.230 -8.201 -2.716 1.00 94.44 96 LEU A C 1
ATOM 793 O O . LEU A 1 96 ? 7.296 -7.594 -2.603 1.00 94.44 96 LEU A O 1
ATOM 797 N N . SER A 1 97 ? 5.972 -9.315 -2.020 1.00 91.94 97 SER A N 1
ATOM 798 C CA . SER A 1 97 ? 6.964 -9.899 -1.097 1.00 91.94 97 SER A CA 1
ATOM 799 C C . SER A 1 97 ? 8.211 -10.408 -1.826 1.00 91.94 97 SER A C 1
ATOM 801 O O . SER A 1 97 ? 9.317 -10.412 -1.281 1.00 91.94 97 SER A O 1
ATOM 803 N N . ASP A 1 98 ? 8.019 -10.853 -3.067 1.00 91.12 98 ASP A N 1
ATOM 804 C CA . ASP A 1 98 ? 9.063 -11.290 -3.987 1.00 91.12 98 ASP A CA 1
ATOM 805 C C . ASP A 1 98 ? 9.287 -10.247 -5.098 1.00 91.12 98 ASP A C 1
ATOM 807 O O . ASP A 1 98 ? 8.775 -9.132 -5.067 1.00 91.12 98 ASP A O 1
ATOM 811 N N . ARG A 1 99 ? 10.089 -10.589 -6.113 1.00 85.06 99 ARG A N 1
ATOM 812 C CA . ARG A 1 99 ? 10.330 -9.683 -7.245 1.00 85.06 99 ARG A CA 1
ATOM 813 C C . ARG A 1 99 ? 9.081 -9.498 -8.098 1.00 85.06 99 ARG A C 1
ATOM 815 O O . ARG A 1 99 ? 8.504 -10.479 -8.559 1.00 85.06 99 ARG A O 1
ATOM 822 N N . GLY A 1 100 ? 8.802 -8.247 -8.441 1.00 90.56 100 GLY A N 1
ATOM 823 C CA . GLY A 1 100 ? 7.818 -7.860 -9.444 1.00 90.56 100 GLY A CA 1
ATOM 824 C C . GLY A 1 100 ? 7.243 -6.484 -9.136 1.00 90.56 100 GLY A C 1
ATOM 825 O O . GLY A 1 100 ? 7.835 -5.715 -8.383 1.00 90.56 100 GLY A O 1
ATOM 826 N N . SER A 1 101 ? 6.096 -6.184 -9.732 1.00 94.56 101 SER A N 1
ATOM 827 C CA . SER A 1 101 ? 5.448 -4.879 -9.631 1.00 94.56 101 SER A CA 1
ATOM 828 C C . SER A 1 101 ? 4.023 -5.042 -9.151 1.00 94.56 101 SER A C 1
ATOM 830 O O . SER A 1 101 ? 3.320 -5.919 -9.651 1.00 94.56 101 SER A O 1
ATOM 832 N N . MET A 1 102 ? 3.595 -4.152 -8.258 1.00 97.12 102 MET A N 1
ATOM 833 C CA . MET A 1 102 ? 2.173 -3.930 -8.021 1.00 97.12 102 MET A CA 1
ATOM 834 C C . MET A 1 102 ? 1.520 -3.381 -9.294 1.00 97.12 102 MET A C 1
ATOM 836 O O . MET A 1 102 ? 2.157 -2.706 -10.111 1.00 97.12 102 MET A O 1
ATOM 840 N N . THR A 1 103 ? 0.238 -3.667 -9.449 1.00 97.50 103 THR A N 1
ATOM 841 C CA . THR A 1 103 ? -0.582 -3.319 -10.606 1.00 97.50 103 THR A CA 1
ATOM 842 C C . THR A 1 103 ? -1.805 -2.507 -10.188 1.00 97.50 103 THR A C 1
ATOM 844 O O . THR A 1 103 ? -2.124 -2.372 -9.007 1.00 97.50 103 THR A O 1
ATOM 847 N N . GLU A 1 104 ? -2.523 -1.965 -11.171 1.00 97.88 104 GLU A N 1
ATOM 848 C CA . GLU A 1 104 ? -3.797 -1.282 -10.922 1.00 97.88 104 GLU A CA 1
ATOM 849 C C . GLU A 1 104 ? -4.873 -2.227 -10.367 1.00 97.88 104 GLU A C 1
ATOM 851 O O . GLU A 1 104 ? -5.686 -1.810 -9.547 1.00 97.88 104 GLU A O 1
ATOM 856 N N . ALA A 1 105 ? -4.839 -3.511 -10.742 1.00 98.12 105 ALA A N 1
ATOM 857 C CA . ALA A 1 105 ? -5.734 -4.516 -10.174 1.00 98.12 105 ALA A CA 1
ATOM 858 C C . ALA A 1 105 ? -5.465 -4.732 -8.676 1.00 98.12 105 ALA A C 1
ATOM 860 O O . ALA A 1 105 ? -6.402 -4.854 -7.895 1.00 98.12 105 ALA A O 1
ATOM 861 N N . ASP A 1 106 ? -4.196 -4.704 -8.258 1.00 98.25 106 ASP A N 1
ATOM 862 C CA . ASP A 1 106 ? -3.833 -4.835 -6.843 1.00 98.25 106 ASP A CA 1
ATOM 863 C C . ASP A 1 106 ? -4.324 -3.635 -6.022 1.00 98.25 106 ASP A C 1
ATOM 865 O O . ASP A 1 106 ? -4.799 -3.796 -4.900 1.00 98.25 106 ASP A O 1
ATOM 869 N N . ARG A 1 107 ? -4.268 -2.424 -6.597 1.00 98.38 107 ARG A N 1
ATOM 870 C CA . ARG A 1 107 ? -4.852 -1.225 -5.975 1.00 98.38 107 ARG A CA 1
ATOM 871 C C . ARG A 1 107 ? -6.354 -1.381 -5.780 1.00 98.38 107 ARG A C 1
ATOM 873 O O . ARG A 1 107 ? -6.858 -1.005 -4.727 1.00 98.38 107 ARG A O 1
A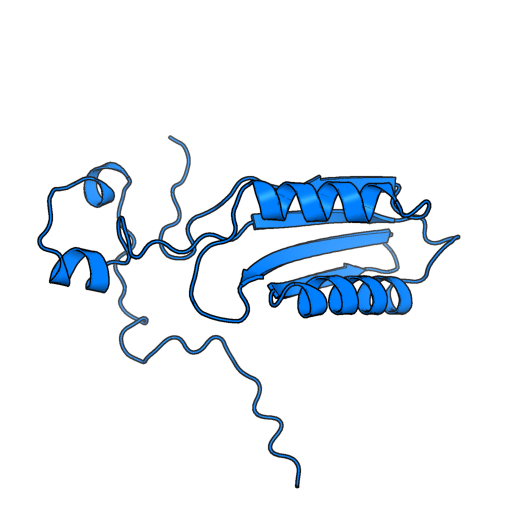TOM 880 N N . GLU A 1 108 ? -7.053 -1.927 -6.771 1.00 98.38 108 GLU A N 1
ATOM 881 C CA . GLU A 1 108 ? -8.498 -2.136 -6.686 1.00 98.38 108 GLU A CA 1
ATOM 882 C C . GLU A 1 108 ? -8.874 -3.172 -5.626 1.00 98.38 108 GLU A C 1
ATOM 884 O O . GLU A 1 108 ? -9.762 -2.917 -4.821 1.00 98.38 108 GLU A O 1
ATOM 889 N N . LEU A 1 109 ? -8.125 -4.274 -5.522 1.00 98.50 109 LEU A N 1
ATOM 890 C CA . LEU A 1 109 ? -8.325 -5.269 -4.464 1.00 98.50 109 LEU A CA 1
ATOM 891 C C . LEU A 1 109 ? -8.219 -4.659 -3.060 1.00 98.50 109 LEU A C 1
ATOM 893 O O . LEU A 1 109 ? -8.990 -5.020 -2.172 1.00 98.50 109 LEU A O 1
ATOM 897 N N . VAL A 1 110 ? -7.286 -3.723 -2.853 1.00 98.38 110 VAL A N 1
ATOM 898 C CA . VAL A 1 110 ? -7.184 -2.997 -1.580 1.00 98.38 110 VAL A CA 1
ATOM 899 C C . VAL A 1 110 ? -8.401 -2.094 -1.351 1.00 98.38 110 VAL A C 1
ATOM 901 O O . VAL A 1 110 ? -8.897 -2.061 -0.225 1.00 98.38 110 VAL A O 1
ATOM 904 N N . ARG A 1 111 ? -8.906 -1.389 -2.382 1.00 98.12 111 ARG A N 1
ATOM 905 C CA . ARG A 1 111 ? -10.134 -0.567 -2.259 1.00 98.12 111 ARG A CA 1
ATOM 906 C C . ARG A 1 111 ? -11.305 -1.428 -1.828 1.00 98.12 111 ARG A C 1
ATOM 908 O O . ARG A 1 111 ? -11.904 -1.176 -0.790 1.00 98.12 111 ARG A O 1
ATOM 915 N N . GLU A 1 112 ? -11.559 -2.492 -2.583 1.00 98.25 112 GLU A N 1
ATOM 916 C CA . GLU A 1 112 ? -12.660 -3.413 -2.326 1.00 98.25 112 GLU A CA 1
ATOM 917 C C . GLU A 1 112 ? -12.558 -4.060 -0.943 1.00 98.25 112 GLU A C 1
ATOM 919 O O . GLU A 1 112 ? -13.573 -4.295 -0.290 1.00 98.25 112 GLU A O 1
ATOM 924 N N . TRP A 1 113 ? -11.347 -4.381 -0.480 1.00 98.31 113 TRP A N 1
ATOM 925 C CA . TRP A 1 113 ? -11.164 -4.942 0.852 1.00 98.31 113 TRP A CA 1
ATOM 926 C C . TRP A 1 113 ? -11.514 -3.929 1.943 1.00 98.31 113 TRP A C 1
ATOM 928 O O . TRP A 1 113 ? -12.311 -4.262 2.818 1.00 98.31 113 TRP A O 1
ATOM 938 N N . LEU A 1 114 ? -10.995 -2.700 1.859 1.00 97.75 114 LEU A N 1
ATOM 939 C CA . LEU A 1 114 ? -11.260 -1.645 2.842 1.00 97.75 114 LEU A CA 1
ATOM 940 C C . LEU A 1 114 ? -12.743 -1.241 2.870 1.00 97.75 114 LEU A C 1
ATOM 942 O O . LEU A 1 114 ? -13.307 -1.105 3.953 1.00 97.75 114 LEU A O 1
ATOM 946 N N . ASP A 1 115 ? -13.398 -1.151 1.710 1.00 97.12 115 ASP A N 1
ATOM 947 C CA . ASP A 1 115 ? -14.817 -0.781 1.596 1.00 97.12 115 ASP A CA 1
ATOM 948 C C . ASP A 1 115 ? -15.770 -1.818 2.220 1.00 97.12 115 ASP A C 1
ATOM 950 O O . ASP A 1 115 ? -16.889 -1.490 2.619 1.00 97.12 115 ASP A O 1
ATOM 954 N N . ARG A 1 116 ? -15.345 -3.084 2.343 1.00 97.44 116 ARG A N 1
ATOM 955 C CA . ARG A 1 116 ? -16.135 -4.134 3.016 1.00 97.44 116 ARG A CA 1
ATOM 956 C C . ARG A 1 116 ? -16.104 -4.033 4.538 1.00 97.44 116 ARG A C 1
ATOM 958 O O . ARG A 1 116 ? -16.883 -4.721 5.201 1.00 97.44 116 ARG A O 1
ATOM 965 N N . HIS A 1 117 ? -15.221 -3.213 5.100 1.00 96.81 117 HIS A N 1
ATOM 966 C CA . HIS A 1 117 ? -15.049 -3.097 6.537 1.00 96.81 117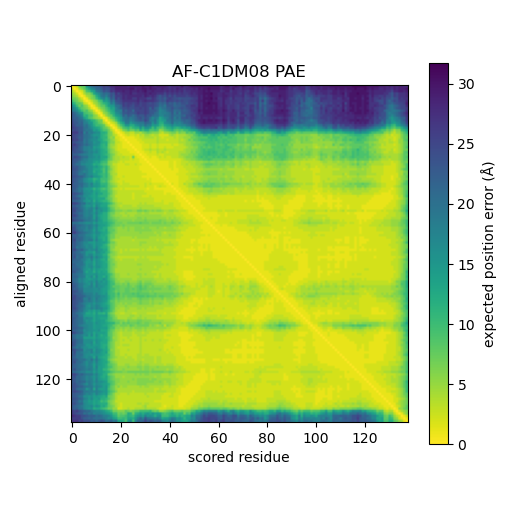 HIS A CA 1
ATOM 967 C C . HIS A 1 117 ? -15.718 -1.824 7.081 1.00 96.81 117 HIS A C 1
ATOM 969 O O . HIS A 1 117 ? -15.254 -0.722 6.802 1.00 96.81 117 HIS A O 1
ATOM 975 N N . PRO A 1 118 ? -16.765 -1.938 7.924 1.00 96.44 118 PRO A N 1
ATOM 976 C CA . PRO A 1 118 ? -17.526 -0.778 8.406 1.00 96.44 118 PRO A CA 1
ATOM 977 C C . PRO A 1 118 ? -16.728 0.143 9.340 1.00 96.44 118 PRO A C 1
ATOM 979 O O . PRO A 1 118 ? -17.108 1.294 9.542 1.00 96.44 118 PRO A O 1
ATOM 982 N N . TRP A 1 119 ? -15.622 -0.351 9.901 1.00 97.19 119 TRP A N 1
ATOM 983 C CA . TRP A 1 119 ? -14.698 0.446 10.700 1.00 97.19 119 TRP A CA 1
ATOM 984 C C . TRP A 1 119 ? -13.785 1.332 9.843 1.00 97.19 119 TRP A C 1
ATOM 986 O O . TRP A 1 119 ? -13.137 2.220 10.393 1.00 97.19 119 TRP A O 1
ATOM 996 N N . CYS A 1 120 ? -13.698 1.126 8.524 1.00 97.69 120 CYS A N 1
ATOM 997 C CA . CYS A 1 120 ? -12.917 1.987 7.643 1.00 97.69 120 CYS A CA 1
ATOM 998 C C . CYS A 1 120 ? -13.715 3.258 7.329 1.00 97.69 120 CYS A C 1
ATOM 1000 O O . CYS A 1 120 ? -14.731 3.221 6.642 1.00 97.69 120 CYS A O 1
ATOM 1002 N N . LEU A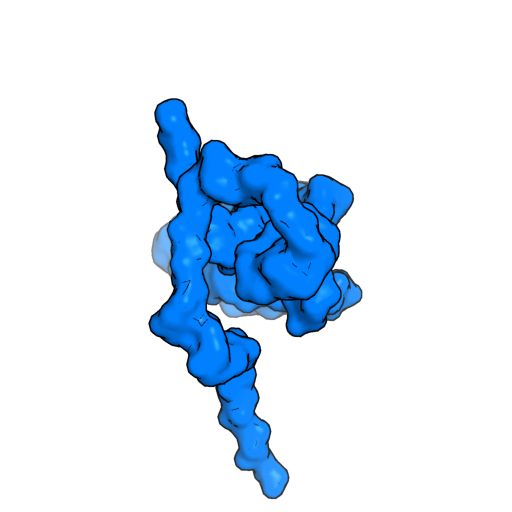 1 121 ? -13.258 4.401 7.843 1.00 97.38 121 LEU A N 1
ATOM 1003 C CA . LEU A 1 121 ? -13.924 5.690 7.636 1.00 97.38 121 LEU A CA 1
ATOM 1004 C C . LEU A 1 121 ? -13.508 6.338 6.317 1.00 97.38 121 LEU A C 1
ATOM 1006 O O . LEU A 1 121 ? -14.305 6.991 5.644 1.00 97.38 121 LEU A O 1
ATOM 1010 N N . LYS A 1 122 ? -12.224 6.211 5.980 1.00 96.81 122 LYS A N 1
ATOM 1011 C CA . LYS A 1 122 ? -11.643 6.780 4.769 1.00 96.81 122 LYS A CA 1
ATOM 1012 C C . LYS A 1 122 ? -10.399 6.000 4.391 1.00 96.81 122 LYS A C 1
ATOM 1014 O O . LYS A 1 122 ? -9.539 5.793 5.239 1.00 96.81 122 LYS A O 1
ATOM 1019 N N . ALA A 1 123 ? -10.257 5.681 3.113 1.00 97.38 123 ALA A N 1
ATOM 1020 C CA . ALA A 1 123 ? -9.034 5.140 2.545 1.00 97.38 123 ALA A CA 1
ATOM 1021 C C . ALA A 1 123 ? -8.582 5.990 1.353 1.00 97.38 123 ALA A C 1
ATOM 1023 O O . ALA A 1 123 ? -9.395 6.436 0.545 1.00 97.38 123 ALA A O 1
ATOM 1024 N N . ASP A 1 124 ? -7.279 6.217 1.249 1.00 97.75 124 ASP A N 1
ATOM 1025 C CA . ASP A 1 124 ? -6.621 6.801 0.088 1.00 97.75 124 ASP A CA 1
ATOM 1026 C C . ASP A 1 124 ? -5.562 5.828 -0.425 1.00 97.75 124 ASP A C 1
ATOM 1028 O O . ASP A 1 124 ? -4.664 5.407 0.310 1.00 97.75 124 ASP A O 1
ATOM 1032 N N . ILE A 1 125 ? -5.680 5.474 -1.703 1.00 98.12 125 ILE A N 1
ATOM 1033 C CA . ILE A 1 125 ? -4.763 4.562 -2.379 1.00 98.12 125 ILE A CA 1
ATOM 1034 C C . ILE A 1 125 ? -4.029 5.347 -3.449 1.00 98.12 125 ILE A C 1
ATOM 1036 O O . ILE A 1 125 ? -4.566 5.614 -4.532 1.00 98.12 125 ILE A O 1
ATOM 1040 N N . GLY A 1 126 ? -2.779 5.682 -3.147 1.00 96.94 126 GLY A N 1
ATOM 1041 C CA . GLY A 1 126 ? -1.912 6.456 -4.021 1.00 96.94 126 GLY A CA 1
ATOM 1042 C C . GLY A 1 126 ? -1.640 5.763 -5.361 1.00 96.94 126 GLY A C 1
ATOM 1043 O O . GLY A 1 126 ? -1.928 4.573 -5.521 1.00 96.94 126 GLY A O 1
ATOM 1044 N N . PRO A 1 127 ? -1.100 6.496 -6.350 1.00 96.56 127 PRO A N 1
ATOM 1045 C CA . PRO A 1 127 ? -0.724 5.926 -7.640 1.00 96.56 127 PRO A CA 1
ATOM 1046 C C . PRO A 1 127 ? 0.438 4.936 -7.497 1.00 96.56 127 PRO A C 1
ATOM 1048 O O . PRO A 1 127 ? 1.175 4.964 -6.506 1.00 96.56 127 PRO A O 1
ATOM 1051 N N . LEU A 1 128 ? 0.634 4.104 -8.523 1.00 95.94 128 LEU A N 1
ATOM 1052 C CA . LEU A 1 128 ? 1.846 3.300 -8.651 1.00 95.94 128 LEU A CA 1
ATOM 1053 C C . LEU A 1 128 ? 3.076 4.211 -8.770 1.00 95.94 128 LEU A C 1
ATOM 1055 O O . LEU A 1 128 ? 3.102 5.143 -9.576 1.00 95.94 128 LEU A O 1
ATOM 1059 N N . LYS A 1 129 ? 4.100 3.924 -7.970 1.00 92.88 129 LYS A N 1
ATOM 1060 C CA . LYS A 1 129 ? 5.385 4.627 -7.939 1.00 92.88 129 LYS A CA 1
ATOM 1061 C C . LYS A 1 129 ? 6.530 3.656 -8.183 1.00 92.88 129 LYS A C 1
ATOM 1063 O O . LYS A 1 129 ? 6.476 2.511 -7.743 1.00 92.88 129 LYS A O 1
ATOM 1068 N N . ASP A 1 130 ? 7.549 4.115 -8.904 1.00 90.75 130 ASP A N 1
ATOM 1069 C CA . ASP A 1 130 ? 8.748 3.328 -9.199 1.00 90.75 130 ASP A CA 1
ATOM 1070 C C . ASP A 1 130 ? 9.579 3.147 -7.916 1.00 90.75 130 ASP A C 1
ATOM 1072 O O . ASP A 1 130 ? 9.863 4.111 -7.204 1.00 90.75 130 ASP A O 1
ATOM 1076 N N . CYS A 1 131 ? 9.962 1.908 -7.606 1.00 90.31 131 CYS A N 1
ATOM 1077 C CA . CYS A 1 131 ? 10.775 1.565 -6.435 1.00 90.31 131 CYS A CA 1
ATOM 1078 C C . CYS A 1 131 ? 12.220 2.097 -6.502 1.00 90.31 131 CYS A C 1
ATOM 1080 O O . CYS A 1 131 ? 12.934 2.056 -5.500 1.00 90.31 131 CYS A O 1
ATOM 1082 N N . TRP A 1 132 ? 12.695 2.503 -7.680 1.00 87.44 132 TRP A N 1
ATOM 1083 C CA . TRP A 1 132 ? 14.108 2.765 -7.959 1.00 87.44 132 TRP A CA 1
ATOM 1084 C C . TRP A 1 132 ? 14.410 4.223 -8.285 1.00 87.44 132 TRP A C 1
ATOM 1086 O O . TRP A 1 132 ? 15.534 4.664 -8.042 1.00 87.44 132 TRP A O 1
ATOM 1096 N N . HIS A 1 133 ? 13.444 4.946 -8.857 1.00 86.19 133 HIS A N 1
ATOM 1097 C CA . HIS A 1 133 ? 13.612 6.334 -9.284 1.00 86.19 133 HIS A CA 1
ATOM 1098 C C . HIS A 1 133 ? 12.475 7.191 -8.741 1.00 86.19 133 HIS A C 1
ATOM 1100 O O . HIS A 1 133 ? 11.308 6.961 -9.049 1.00 86.19 133 HIS A O 1
ATOM 1106 N N . GLU A 1 134 ? 12.825 8.212 -7.966 1.00 74.44 134 GLU A N 1
ATOM 1107 C CA . GLU A 1 134 ? 11.886 9.261 -7.590 1.00 74.44 134 GLU A CA 1
ATOM 1108 C C . GLU A 1 134 ? 11.774 10.237 -8.758 1.00 74.44 134 GLU A C 1
ATOM 1110 O O . GLU A 1 134 ? 12.718 10.954 -9.088 1.00 74.44 134 GLU A O 1
ATOM 1115 N N . VAL A 1 135 ? 10.625 10.214 -9.424 1.00 67.50 135 VAL A N 1
ATOM 1116 C CA . VAL A 1 135 ? 10.268 11.236 -10.401 1.00 67.50 135 VAL A CA 1
ATOM 1117 C C . VAL A 1 135 ? 9.447 12.275 -9.657 1.00 67.50 135 VAL A C 1
ATOM 1119 O O . VAL A 1 135 ? 8.281 12.031 -9.342 1.00 67.50 135 VAL A O 1
ATOM 1122 N N . GLU A 1 136 ? 10.064 13.409 -9.334 1.00 58.06 136 GLU A N 1
ATOM 1123 C CA . GLU A 1 136 ? 9.288 14.591 -8.972 1.00 58.06 136 GLU A CA 1
ATOM 1124 C C . GLU A 1 136 ? 8.482 15.019 -10.208 1.00 58.06 136 GLU A C 1
ATOM 1126 O O . GLU A 1 136 ? 9.027 15.020 -11.317 1.00 58.06 136 GLU A O 1
ATOM 1131 N N . PRO A 1 137 ? 7.176 15.297 -10.065 1.00 53.06 137 PRO A N 1
ATOM 1132 C CA . PRO A 1 137 ? 6.431 15.918 -11.147 1.00 53.06 137 PRO A CA 1
ATOM 1133 C C . PRO A 1 137 ? 7.007 17.321 -11.395 1.00 53.06 137 PRO A C 1
ATOM 1135 O O . PRO A 1 137 ? 7.174 18.077 -10.438 1.00 53.06 137 PRO A O 1
ATOM 1138 N N . ASP A 1 138 ? 7.328 17.622 -12.658 1.00 48.47 138 ASP A N 1
ATOM 1139 C CA . ASP A 1 138 ? 7.722 18.965 -13.120 1.00 48.47 138 ASP A CA 1
ATOM 1140 C C . ASP A 1 138 ? 6.634 20.019 -12.829 1.00 48.47 138 ASP A C 1
ATOM 1142 O O . ASP A 1 138 ? 5.426 19.678 -12.923 1.00 48.47 138 ASP A O 1
#

Solvent-accessible surface area (backbone atoms only — not comparable to full-atom values): 8346 Å² total; per-residue (Å²): 144,83,84,84,70,79,76,65,78,85,70,54,92,76,53,90,73,63,80,70,54,54,73,75,60,64,70,53,91,67,58,70,72,56,28,59,75,69,42,36,77,99,48,52,32,24,26,32,42,41,38,36,32,42,40,64,92,76,46,55,60,66,65,50,49,52,58,50,49,53,54,38,49,75,71,49,33,38,78,53,67,54,67,41,77,88,75,27,36,37,41,32,37,41,32,46,65,59,94,58,55,55,50,74,67,57,54,47,53,53,50,59,53,48,71,73,37,90,43,50,75,43,77,46,74,51,68,80,38,58,75,78,41,84,77,77,83,130

pLDDT: mean 86.37, std 19.81, range [29.55, 98.5]

Secondary structure (DSSP, 8-state):
------------TTSTT-----HHHHTS---HHHHHHHT-GGG--EEEEEEEEE-TTT--HHHHHHHHHHHHHHTTEEEEEEEETTTTEEEEEEEESSSS---HHHHHHHHHHHHT-TTEEEEEEPPPEESS------

Organism: Azotobacter vinelandii (strain DJ / ATCC BAA-1303) (NCBI:txid322710)

Sequence (138 aa):
MLDQRWRVIRISKGLLNMKTLSPAEMLKPRKRRLRKKLRLSEFQEFYFRVTLQYERTQIDLDTLLDLWIDFVEAHKWSFAGGGSPESGACDGLLCLSDRGSMTEADRELVREWLDRHPWCLKADIGPLKDCWHEVEPD

Nearest PDB structures (foldseek):
  7csl-assembly2_D  TM=5.885E-01  e=1.538E-02  Pyrococcus horikoshii OT3
  6mx1-assembly1_B  TM=5.608E-01  e=2.041E-01  Escherichia coli str. K-12 substr. MG1655
  3ab4-assembly2_F  TM=5.733E-01  e=2.820E-01  Corynebacterium glutamicum
  3lnl-assembly1_B  TM=4.051E-01  e=5.602E-02  Staphylococcus aureus subsp. aureus N315
  3pm9-assembly3_F  TM=5.782E-01  e=1.839E+00  Rhodopseudomonas palustris

Mean predicted aligned error: 7.75 Å

InterPro domains:
  IPR007416 YggL 50S ribosome-binding protein [PF04320] (32-133)
  IPR007416 YggL 50S ribosome-binding protein [PTHR38778] (26-134)

Foldseek 3Di:
DDPPPPPPPCCDPLNVDQDADEPVRLPDDDDPVVCCSNCHDVRWAWKKKKKFAFALVVDAQVVVVVVVVVVQVVVQKDWDWGDDRVRRMIMTMIGHVDDHYDDPVNLVVVVVVLVVDPRTPDMDIGDIDTPRHDHDDD